Protein AF-A0A447RLK2-F1 (afdb_monomer_lite)

Radius of gyration: 15.99 Å; chains: 1; bounding box: 28×34×54 Å

pLDDT: mean 79.16, std 16.09, range [43.66, 94.12]

Foldseek 3Di:
DEFQAPVVQVVCPPPVVDDYHHQAADQPVVRRGHDDDSSVVVVVPDDDPDDDDDDPPDPPPDDDDDD

Organism: Klebsiella pneumoniae (NCBI:txid573)

InterPro domains:
  IPR014036 DeoR-like transcriptional repressor, C-terminal sensor domain [PF00455] (2-55)

Secondary structure (DSSP, 8-state):
-EES-HHHHHHTTT-TT---EE--SEEETTTTEEESHHHHHHHHT---S--------PPPS------

Structure (mmCIF, N/CA/C/O backbone):
data_AF-A0A447RLK2-F1
#
_entry.id   AF-A0A447RLK2-F1
#
loop_
_atom_site.group_PDB
_atom_site.id
_atom_site.type_symbol
_atom_site.label_atom_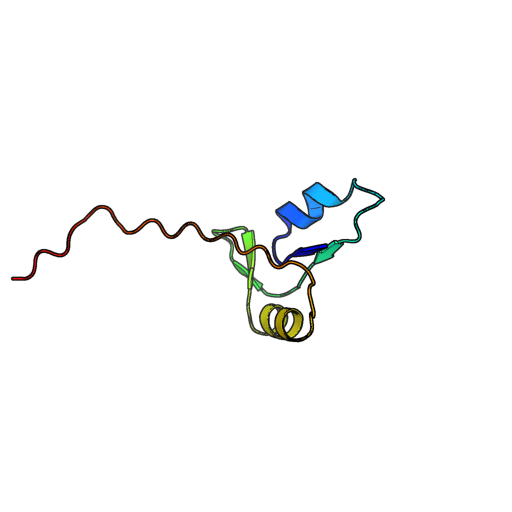id
_atom_site.label_alt_id
_atom_site.label_comp_id
_atom_site.label_asym_id
_atom_site.label_entity_id
_atom_site.label_seq_id
_atom_site.pdbx_PDB_ins_code
_atom_site.Cartn_x
_atom_site.Cartn_y
_atom_site.Cartn_z
_atom_site.occupancy
_atom_site.B_iso_or_equiv
_atom_site.auth_seq_id
_atom_site.auth_comp_id
_atom_site.auth_asym_id
_atom_site.auth_atom_id
_atom_site.pdbx_PDB_model_num
ATOM 1 N N . MET A 1 1 ? -9.791 -0.789 2.958 1.00 82.88 1 MET A N 1
ATOM 2 C CA . MET A 1 1 ? -9.245 0.082 1.895 1.00 82.88 1 MET A CA 1
ATOM 3 C C . MET A 1 1 ? -8.042 -0.594 1.266 1.00 82.88 1 MET A C 1
ATOM 5 O O . MET A 1 1 ? -7.146 -1.005 1.991 1.00 82.88 1 MET A O 1
ATOM 9 N N . VAL A 1 2 ? -8.011 -0.705 -0.063 1.00 89.44 2 VAL A N 1
ATOM 10 C CA . VAL A 1 2 ? -6.844 -1.237 -0.777 1.00 89.44 2 VAL A CA 1
ATOM 11 C C . VAL A 1 2 ? -6.098 -0.101 -1.464 1.00 89.44 2 VAL A C 1
ATOM 13 O O . VAL A 1 2 ? -6.715 0.740 -2.112 1.00 89.44 2 VAL A O 1
ATOM 16 N N . THR A 1 3 ? -4.776 -0.066 -1.330 1.00 90.50 3 THR A N 1
ATOM 17 C CA . THR A 1 3 ? -3.933 0.948 -1.969 1.00 90.50 3 THR A CA 1
ATOM 18 C C . THR A 1 3 ? -2.609 0.346 -2.417 1.00 90.50 3 THR A C 1
ATOM 20 O O . THR A 1 3 ? -2.129 -0.616 -1.835 1.00 90.50 3 THR A O 1
ATOM 23 N N . HIS A 1 4 ? -2.005 0.919 -3.451 1.00 92.19 4 HIS A N 1
ATOM 24 C CA . HIS A 1 4 ? -0.626 0.637 -3.865 1.00 92.19 4 HIS A CA 1
ATOM 25 C C . HIS A 1 4 ? 0.320 1.786 -3.469 1.00 92.19 4 HIS A C 1
ATOM 27 O O . HIS A 1 4 ? 1.504 1.762 -3.788 1.00 92.19 4 HIS A O 1
ATOM 33 N N . SER A 1 5 ? -0.190 2.817 -2.784 1.00 92.38 5 SER A N 1
ATOM 34 C CA . SER A 1 5 ? 0.599 3.933 -2.261 1.00 92.38 5 SER A CA 1
ATOM 35 C C . SER A 1 5 ? 0.968 3.675 -0.796 1.00 92.38 5 SER A C 1
ATOM 37 O O . SER A 1 5 ? 0.073 3.670 0.057 1.00 92.38 5 SER A O 1
ATOM 39 N N . PRO A 1 6 ? 2.265 3.519 -0.470 1.00 90.44 6 PRO A N 1
ATOM 40 C CA . PRO A 1 6 ? 2.720 3.415 0.912 1.00 90.44 6 PRO A CA 1
ATOM 41 C C . PRO A 1 6 ? 2.343 4.637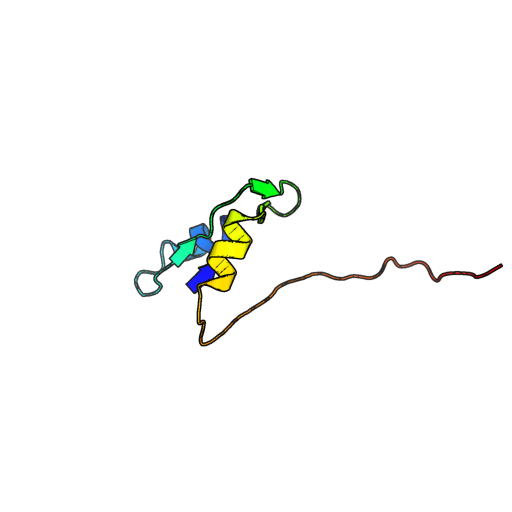 1.755 1.00 90.44 6 PRO A C 1
ATOM 43 O O . PRO A 1 6 ? 1.984 4.480 2.915 1.00 90.44 6 PRO A O 1
ATOM 46 N N . GLY A 1 7 ? 2.358 5.845 1.178 1.00 91.69 7 GLY A N 1
ATOM 47 C CA . GLY A 1 7 ? 2.002 7.070 1.902 1.00 91.69 7 GLY A CA 1
ATOM 48 C C . GLY A 1 7 ? 0.555 7.061 2.399 1.00 91.69 7 GLY A C 1
ATOM 49 O O . GLY A 1 7 ? 0.296 7.386 3.553 1.00 91.69 7 GLY A O 1
ATOM 50 N N . ILE A 1 8 ? -0.380 6.612 1.556 1.00 91.50 8 ILE A N 1
ATOM 51 C CA . ILE A 1 8 ? -1.787 6.456 1.949 1.00 91.50 8 ILE A CA 1
ATOM 52 C C . ILE A 1 8 ? -1.947 5.345 2.989 1.00 91.50 8 ILE A C 1
ATOM 54 O O . ILE A 1 8 ? -2.709 5.508 3.936 1.00 91.50 8 ILE A O 1
ATOM 58 N N . ALA A 1 9 ? -1.224 4.231 2.839 1.00 91.25 9 ALA A N 1
ATOM 59 C CA . ALA A 1 9 ? -1.277 3.153 3.820 1.00 91.25 9 ALA A CA 1
ATOM 60 C C . ALA A 1 9 ? -0.805 3.617 5.207 1.00 91.25 9 ALA A C 1
ATOM 62 O O . ALA A 1 9 ? -1.477 3.350 6.199 1.00 91.25 9 ALA A O 1
ATOM 63 N N . VAL A 1 10 ? 0.298 4.370 5.267 1.00 93.88 10 VAL A N 1
ATOM 64 C CA . VAL A 1 10 ? 0.814 4.951 6.514 1.00 93.88 10 VAL A CA 1
ATOM 65 C C . VAL A 1 10 ? -0.164 5.967 7.098 1.00 93.88 10 VAL A C 1
ATOM 67 O O . VAL A 1 10 ? -0.450 5.905 8.285 1.00 93.88 10 VAL A O 1
ATOM 70 N N . ALA A 1 11 ? -0.740 6.856 6.284 1.00 93.94 11 ALA A N 1
ATOM 71 C CA . ALA A 1 11 ? -1.705 7.852 6.762 1.00 93.94 11 ALA A CA 1
ATOM 72 C C . ALA A 1 11 ? -2.955 7.229 7.416 1.00 93.94 11 ALA A C 1
ATOM 74 O O . ALA A 1 11 ? -3.628 7.871 8.221 1.00 93.94 11 ALA A O 1
ATOM 75 N N . LEU A 1 12 ? -3.273 5.981 7.069 1.00 92.38 12 LEU A N 1
ATOM 76 C CA . LEU A 1 12 ? -4.435 5.261 7.578 1.00 92.38 12 LEU A CA 1
ATOM 77 C C . LEU A 1 12 ? -4.111 4.303 8.731 1.00 92.38 12 LEU A C 1
ATOM 79 O O . LEU A 1 12 ? -5.041 3.737 9.296 1.00 92.38 12 LEU A O 1
ATOM 83 N N . VAL A 1 13 ? -2.841 4.149 9.125 1.00 92.12 13 VAL A N 1
ATOM 84 C CA . VAL A 1 13 ? -2.434 3.184 10.164 1.00 92.12 13 VAL A CA 1
ATOM 85 C C . VAL A 1 13 ? -3.082 3.470 11.523 1.00 92.12 13 VAL A C 1
ATOM 87 O O . VAL A 1 13 ? -3.480 2.545 12.225 1.00 92.12 13 VAL A O 1
ATOM 90 N N . ASP A 1 14 ? -3.277 4.749 11.848 1.00 94.12 14 ASP A N 1
ATOM 91 C CA . ASP A 1 14 ? -3.870 5.189 13.115 1.00 94.12 14 ASP A CA 1
ATOM 92 C C . ASP A 1 14 ? -5.409 5.181 13.100 1.00 94.12 14 ASP A C 1
ATOM 94 O O . ASP A 1 14 ? -6.051 5.642 14.044 1.00 94.12 14 ASP A O 1
ATOM 98 N N . HIS A 1 15 ? -6.033 4.671 12.032 1.00 93.69 15 HIS A N 1
ATOM 99 C CA . HIS A 1 15 ? -7.485 4.599 11.897 1.00 93.69 15 HIS A CA 1
ATOM 100 C C . HIS A 1 15 ? -7.973 3.167 12.185 1.00 93.69 15 HIS A C 1
ATOM 102 O O . HIS A 1 15 ? -8.143 2.377 11.257 1.00 93.69 15 HIS A O 1
ATOM 108 N N . PRO A 1 16 ? -8.303 2.815 13.444 1.00 88.31 16 PRO A N 1
ATOM 109 C CA . PRO A 1 16 ? -8.532 1.425 13.866 1.00 88.31 16 PRO A CA 1
ATOM 110 C C . PRO A 1 16 ? -9.767 0.761 13.242 1.00 88.31 16 PRO A C 1
ATOM 112 O O . PRO A 1 16 ? -9.931 -0.451 13.326 1.00 88.31 16 PRO A O 1
ATOM 115 N N . ARG A 1 17 ? -10.663 1.547 12.634 1.00 93.81 17 ARG A N 1
ATOM 116 C CA . ARG A 1 17 ? -11.857 1.045 11.933 1.00 93.81 17 ARG A CA 1
ATOM 117 C C . ARG A 1 17 ? -11.612 0.773 10.447 1.00 93.81 17 ARG A C 1
ATOM 119 O O . ARG A 1 17 ? -12.537 0.353 9.759 1.00 93.81 17 ARG A O 1
ATOM 126 N N . ILE A 1 18 ? -10.415 1.063 9.940 1.00 89.75 18 ILE A N 1
ATOM 127 C CA . ILE A 1 18 ? -10.071 0.923 8.528 1.00 89.75 18 ILE A CA 1
ATOM 128 C C . ILE A 1 18 ? -9.013 -0.167 8.402 1.00 89.75 18 ILE A C 1
ATOM 130 O O . ILE A 1 18 ? -7.851 0.033 8.733 1.00 89.75 18 ILE A O 1
ATOM 134 N N . GLU A 1 19 ? -9.406 -1.317 7.861 1.00 88.12 19 GLU A N 1
ATOM 135 C CA . GLU A 1 19 ? -8.440 -2.316 7.415 1.00 88.12 19 GLU A CA 1
ATOM 136 C C . GLU A 1 19 ? -7.744 -1.813 6.145 1.00 88.12 19 GLU A C 1
ATOM 138 O O . GLU A 1 19 ? -8.405 -1.411 5.179 1.00 88.12 19 GLU A O 1
ATOM 143 N N . VAL A 1 20 ? -6.412 -1.816 6.139 1.00 88.19 20 VAL A N 1
ATOM 144 C CA . VAL A 1 20 ? -5.598 -1.341 5.017 1.00 88.19 20 VAL A CA 1
ATOM 145 C C . VAL A 1 20 ? -4.844 -2.513 4.403 1.00 88.19 20 VAL A C 1
ATOM 147 O O . VAL A 1 20 ? -4.026 -3.148 5.061 1.00 88.19 20 VAL A O 1
ATOM 150 N N . ILE A 1 21 ? -5.073 -2.753 3.114 1.00 89.62 21 ILE A N 1
ATOM 151 C CA . ILE A 1 21 ? -4.330 -3.736 2.320 1.00 89.62 21 ILE A CA 1
ATOM 152 C C . ILE A 1 21 ? -3.393 -2.963 1.390 1.00 89.62 21 ILE A C 1
ATOM 154 O O . ILE A 1 21 ? -3.850 -2.233 0.505 1.00 89.62 21 ILE A O 1
ATOM 158 N N . LEU A 1 22 ? -2.082 -3.107 1.594 1.00 90.25 22 LEU A N 1
ATOM 159 C CA . LEU A 1 22 ? -1.064 -2.520 0.722 1.00 90.25 22 LEU A CA 1
ATOM 160 C C . LEU A 1 22 ? -0.683 -3.517 -0.377 1.00 90.25 22 LEU A C 1
ATOM 162 O O . LEU A 1 22 ? -0.140 -4.585 -0.102 1.00 90.25 22 LEU A O 1
ATOM 166 N N . LEU A 1 23 ? -0.938 -3.150 -1.629 1.00 91.25 23 LEU A N 1
ATOM 167 C CA . LEU A 1 23 ? -0.490 -3.914 -2.785 1.00 91.25 23 LEU A CA 1
ATOM 168 C C . LEU A 1 23 ? 1.012 -3.720 -2.988 1.00 91.25 23 LEU A C 1
ATOM 170 O O . LEU A 1 23 ? 1.486 -2.594 -3.148 1.00 91.25 23 LEU A O 1
ATOM 174 N N . GLY A 1 24 ? 1.743 -4.834 -2.981 1.00 86.31 24 GLY A N 1
ATOM 175 C CA . GLY A 1 24 ? 3.185 -4.872 -3.210 1.00 86.31 24 GLY A CA 1
ATOM 176 C C . GLY A 1 24 ? 3.578 -4.629 -4.670 1.00 86.31 24 GLY A C 1
ATOM 177 O O . GLY A 1 24 ? 2.733 -4.397 -5.537 1.00 86.31 24 GLY A O 1
ATOM 178 N N . GLY A 1 25 ? 4.882 -4.678 -4.937 1.00 90.12 25 GLY A N 1
ATOM 179 C CA . GLY A 1 25 ? 5.487 -4.453 -6.251 1.00 90.12 25 GLY A CA 1
ATOM 180 C C . GLY A 1 25 ? 6.719 -3.550 -6.169 1.00 90.12 25 GLY A C 1
ATOM 181 O O . GLY A 1 25 ? 7.217 -3.227 -5.089 1.00 90.12 25 GLY A O 1
ATOM 182 N N . ARG A 1 26 ? 7.219 -3.102 -7.324 1.00 92.06 26 ARG A N 1
ATOM 183 C CA . ARG A 1 26 ? 8.369 -2.187 -7.380 1.00 92.06 26 ARG A CA 1
ATOM 184 C C . ARG A 1 26 ? 7.906 -0.763 -7.124 1.00 92.06 26 ARG A C 1
ATOM 186 O O . ARG A 1 26 ? 6.987 -0.294 -7.783 1.00 92.06 26 ARG A O 1
ATOM 193 N N . VAL A 1 27 ? 8.574 -0.040 -6.233 1.00 91.38 27 VAL A N 1
ATOM 194 C CA . VAL A 1 27 ? 8.240 1.368 -5.986 1.00 91.38 27 VAL A CA 1
ATOM 195 C C . VAL A 1 27 ? 8.752 2.246 -7.128 1.00 91.38 27 VAL A C 1
ATOM 197 O O . VAL A 1 27 ? 9.959 2.332 -7.374 1.00 91.38 27 VAL A O 1
ATOM 200 N N . PHE A 1 28 ? 7.841 2.944 -7.808 1.00 92.12 28 PHE A N 1
ATOM 201 C CA . PHE A 1 28 ? 8.193 4.009 -8.738 1.00 92.12 28 PHE A CA 1
ATOM 202 C C . PHE A 1 28 ? 8.528 5.277 -7.949 1.00 92.12 28 PHE A C 1
ATOM 204 O O . PHE A 1 28 ? 7.659 5.910 -7.354 1.00 92.12 28 PHE A O 1
ATOM 211 N N . LYS A 1 29 ? 9.815 5.636 -7.921 1.00 89.06 29 LYS A N 1
ATOM 212 C CA . LYS A 1 29 ? 10.358 6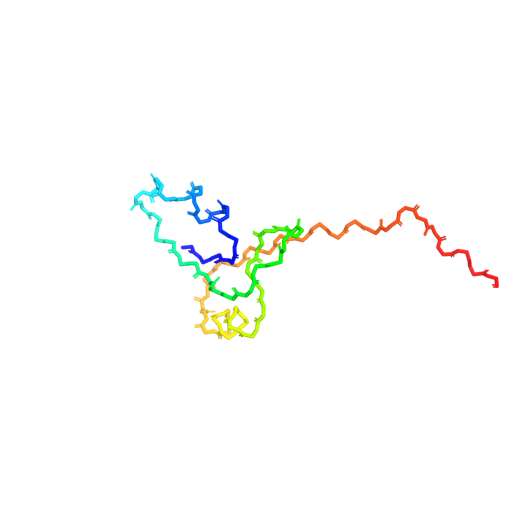.661 -7.013 1.00 89.06 29 LYS A CA 1
ATOM 213 C C . LYS A 1 29 ? 9.751 8.052 -7.198 1.00 89.06 29 LYS A C 1
ATOM 215 O O . LYS A 1 29 ? 9.669 8.791 -6.230 1.00 89.06 29 LYS A O 1
ATOM 220 N N . HIS A 1 30 ? 9.344 8.406 -8.418 1.00 88.81 30 HIS A N 1
ATOM 221 C CA . HIS A 1 30 ? 8.848 9.752 -8.713 1.00 88.81 30 HIS A CA 1
ATOM 222 C C . HIS A 1 30 ? 7.477 10.033 -8.086 1.00 88.81 30 HIS A C 1
ATOM 224 O O . HIS A 1 30 ? 7.225 11.150 -7.655 1.00 88.81 30 HIS A O 1
ATOM 230 N N . SER A 1 31 ? 6.613 9.019 -7.999 1.00 85.62 31 SER A N 1
ATOM 231 C CA . SER A 1 31 ? 5.284 9.141 -7.386 1.00 85.62 31 SER A CA 1
ATOM 232 C C . SER A 1 31 ? 5.156 8.396 -6.055 1.00 85.62 31 SER A C 1
ATOM 234 O O . SER A 1 31 ? 4.119 8.493 -5.411 1.00 85.62 31 SER A O 1
ATOM 236 N N . VAL A 1 32 ? 6.191 7.655 -5.640 1.00 90.38 32 VAL A N 1
ATOM 237 C CA . VAL A 1 32 ? 6.232 6.852 -4.405 1.00 90.38 32 VAL A CA 1
ATOM 238 C C . VAL A 1 32 ? 5.032 5.903 -4.316 1.00 90.38 32 VAL A C 1
ATOM 240 O O . VAL A 1 32 ? 4.294 5.873 -3.336 1.00 90.38 32 VAL A O 1
ATOM 243 N N . VAL A 1 33 ? 4.816 5.120 -5.374 1.00 91.38 33 VAL A N 1
ATOM 244 C CA . VAL A 1 33 ? 3.756 4.101 -5.423 1.00 91.38 33 VAL A CA 1
ATOM 245 C C . VAL A 1 33 ? 4.301 2.771 -5.933 1.00 91.38 33 VAL A C 1
ATOM 247 O O . VAL A 1 33 ? 5.222 2.748 -6.753 1.00 91.38 33 VAL A O 1
ATOM 250 N N . ALA A 1 34 ? 3.753 1.662 -5.442 1.00 91.56 34 ALA A N 1
ATOM 251 C CA . ALA A 1 34 ? 4.070 0.322 -5.913 1.00 91.56 34 ALA A CA 1
ATOM 252 C C . ALA A 1 34 ? 3.432 0.077 -7.288 1.00 91.56 34 ALA A C 1
ATOM 254 O O . ALA A 1 34 ? 2.253 0.348 -7.501 1.00 91.56 34 ALA A O 1
ATOM 255 N N . VAL A 1 35 ? 4.230 -0.415 -8.232 1.00 90.69 35 VAL A N 1
ATOM 256 C CA . VAL A 1 35 ? 3.820 -0.727 -9.603 1.00 90.69 35 VAL A CA 1
ATOM 257 C C . VAL A 1 35 ? 4.405 -2.066 -10.053 1.00 90.69 35 VAL A C 1
ATOM 259 O O . VAL A 1 35 ? 5.408 -2.555 -9.523 1.00 90.69 35 VAL A O 1
ATOM 262 N N . GLY A 1 36 ? 3.832 -2.631 -11.115 1.00 90.31 36 GLY A N 1
ATOM 263 C CA . GLY A 1 36 ? 4.335 -3.835 -11.776 1.00 90.31 36 GLY A CA 1
ATOM 264 C C . GLY A 1 36 ? 3.346 -4.995 -11.749 1.00 90.31 36 GLY A C 1
ATOM 265 O O . GLY A 1 36 ? 2.190 -4.837 -11.364 1.00 90.31 36 GLY A O 1
ATOM 266 N N . ALA A 1 37 ? 3.816 -6.163 -12.197 1.00 88.44 37 ALA A N 1
ATOM 267 C CA . ALA A 1 37 ? 2.978 -7.345 -12.387 1.00 88.44 37 ALA A CA 1
ATOM 268 C C . ALA A 1 37 ? 2.321 -7.823 -11.084 1.00 88.44 37 ALA A C 1
ATOM 270 O O . ALA A 1 37 ? 1.150 -8.177 -11.103 1.00 88.44 37 ALA A O 1
ATOM 271 N N . GLU A 1 38 ? 3.033 -7.772 -9.956 1.00 87.25 38 GLU A N 1
ATOM 272 C CA . GLU A 1 38 ? 2.479 -8.143 -8.646 1.00 87.25 38 GLU A CA 1
ATOM 273 C C . GLU A 1 38 ? 1.355 -7.200 -8.214 1.00 87.25 38 GLU A C 1
ATOM 275 O O . GLU A 1 38 ? 0.289 -7.654 -7.802 1.00 87.25 38 GLU A O 1
ATOM 280 N N . THR A 1 39 ? 1.554 -5.888 -8.383 1.00 88.56 39 THR A N 1
ATOM 281 C CA . THR A 1 39 ? 0.523 -4.882 -8.105 1.00 88.56 39 THR A CA 1
ATOM 282 C C . THR A 1 39 ? -0.714 -5.126 -8.968 1.00 88.56 39 THR A C 1
ATOM 284 O O . THR A 1 39 ? -1.828 -5.134 -8.454 1.00 88.56 39 THR A O 1
ATOM 287 N N . LEU A 1 40 ? -0.524 -5.369 -10.271 1.00 87.25 40 LEU A N 1
ATOM 288 C CA . LEU A 1 40 ? -1.617 -5.606 -11.216 1.00 87.25 40 LEU A CA 1
ATOM 289 C C . LEU A 1 40 ? -2.357 -6.919 -10.929 1.00 87.25 40 LEU A C 1
ATOM 291 O O . LEU A 1 40 ? -3.585 -6.945 -10.955 1.00 87.25 40 LEU A O 1
ATOM 295 N N . ALA A 1 41 ? -1.628 -7.993 -10.622 1.00 86.00 41 AL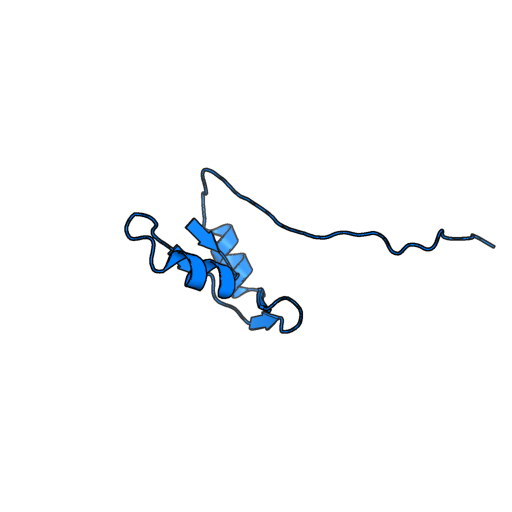A A N 1
ATOM 296 C CA . ALA A 1 41 ? -2.213 -9.270 -10.231 1.00 86.00 41 ALA A CA 1
ATOM 297 C C . ALA A 1 41 ? -3.024 -9.129 -8.936 1.00 86.00 41 ALA A C 1
ATOM 299 O O . ALA A 1 41 ? -4.133 -9.648 -8.853 1.00 86.00 41 ALA A O 1
ATOM 300 N N . GLY A 1 42 ? -2.516 -8.370 -7.961 1.00 85.31 42 GLY A N 1
ATOM 301 C CA . GLY A 1 42 ? -3.253 -8.020 -6.750 1.00 85.31 42 GLY A CA 1
ATOM 302 C C . GLY A 1 42 ? -4.539 -7.252 -7.060 1.00 85.31 42 GLY A C 1
ATOM 303 O O . GLY A 1 42 ? -5.607 -7.656 -6.609 1.00 85.31 42 GLY A O 1
ATOM 304 N N . MET A 1 43 ? -4.463 -6.207 -7.893 1.00 85.38 43 MET A N 1
ATOM 305 C CA . MET A 1 43 ? -5.630 -5.430 -8.337 1.00 85.38 43 MET A CA 1
ATOM 306 C C . MET A 1 43 ? -6.686 -6.303 -9.023 1.00 85.38 43 MET A C 1
ATOM 308 O O . MET A 1 43 ? -7.865 -6.194 -8.705 1.00 85.38 43 MET A O 1
ATOM 312 N N . ALA A 1 44 ? -6.273 -7.208 -9.913 1.00 84.38 44 ALA A N 1
ATOM 313 C CA . ALA A 1 44 ? -7.178 -8.082 -10.663 1.00 84.38 44 ALA A CA 1
ATOM 314 C C . ALA A 1 44 ? -7.946 -9.087 -9.784 1.00 84.38 44 ALA A C 1
ATOM 316 O O . ALA A 1 44 ? -8.936 -9.669 -10.225 1.00 84.38 44 ALA A O 1
ATOM 317 N N . ARG A 1 45 ? -7.486 -9.324 -8.551 1.00 83.38 45 ARG A N 1
ATOM 318 C CA . ARG A 1 45 ? -8.116 -10.241 -7.592 1.00 83.38 45 ARG A CA 1
ATOM 319 C C . ARG A 1 45 ? -9.082 -9.543 -6.636 1.00 83.38 45 ARG A C 1
ATOM 321 O O . ARG A 1 45 ? -9.734 -10.229 -5.852 1.00 83.38 45 ARG A O 1
ATOM 328 N N . ILE A 1 46 ? -9.174 -8.215 -6.688 1.00 83.31 46 ILE A N 1
ATOM 329 C CA . ILE A 1 46 ? -9.981 -7.425 -5.762 1.00 83.31 46 ILE A CA 1
ATOM 330 C C . ILE A 1 46 ? -11.319 -7.074 -6.405 1.00 83.31 46 ILE A C 1
ATOM 332 O O . ILE A 1 46 ? -11.374 -6.352 -7.395 1.00 83.31 46 ILE A O 1
ATOM 336 N N . ASN A 1 47 ? -12.401 -7.522 -5.773 1.00 73.31 47 ASN A N 1
ATOM 337 C CA . ASN A 1 47 ? -13.740 -6.993 -6.008 1.00 73.31 47 ASN A CA 1
ATOM 338 C C . ASN A 1 47 ? -13.984 -5.877 -4.987 1.00 73.31 47 ASN A C 1
ATOM 340 O O . ASN A 1 47 ? -14.318 -6.158 -3.840 1.00 73.31 47 ASN A O 1
ATOM 344 N N . ALA A 1 48 ? -13.727 -4.627 -5.373 1.00 67.19 48 ALA A N 1
ATOM 345 C CA . ALA A 1 48 ? -13.966 -3.471 -4.513 1.00 67.19 48 ALA A CA 1
ATOM 346 C C . ALA A 1 48 ? -15.352 -2.878 -4.787 1.00 67.19 48 ALA A C 1
ATOM 348 O O . ALA A 1 48 ? -15.685 -2.616 -5.941 1.00 67.19 48 ALA A O 1
ATOM 349 N N . ASP A 1 49 ? -16.104 -2.576 -3.728 1.00 58.16 49 ASP A N 1
ATOM 350 C CA . ASP A 1 49 ? -17.372 -1.838 -3.834 1.00 58.16 49 ASP A CA 1
ATOM 351 C C . ASP A 1 49 ? -17.155 -0.374 -4.268 1.00 58.16 49 ASP A C 1
ATOM 353 O O . ASP A 1 49 ? -18.049 0.267 -4.818 1.00 58.16 49 ASP A O 1
ATOM 357 N N . LEU A 1 50 ? -15.948 0.161 -4.038 1.00 59.09 50 LEU A N 1
ATOM 358 C CA . LEU A 1 50 ? -15.542 1.513 -4.413 1.00 59.09 50 LEU A CA 1
ATOM 359 C C . LEU A 1 50 ? -14.068 1.540 -4.839 1.00 59.09 50 LEU A C 1
ATOM 361 O O . LEU A 1 50 ? -13.175 1.206 -4.058 1.00 59.09 50 LEU A O 1
ATOM 365 N N . PHE A 1 51 ? -13.815 1.993 -6.068 1.00 61.41 51 PHE A N 1
ATOM 366 C CA . PHE A 1 51 ? -12.476 2.192 -6.621 1.00 61.41 51 PHE A CA 1
ATOM 367 C C . PHE A 1 51 ? -12.224 3.680 -6.884 1.00 61.41 51 PHE A C 1
ATOM 369 O O . PHE A 1 51 ? -12.938 4.310 -7.662 1.00 61.41 51 PHE A O 1
ATOM 376 N N . LEU A 1 52 ? -11.198 4.242 -6.241 1.00 58.97 52 LEU A N 1
ATOM 377 C CA . LEU A 1 52 ? -10.779 5.633 -6.423 1.00 58.97 52 LEU A CA 1
ATOM 378 C C . LEU A 1 52 ? -9.418 5.656 -7.130 1.00 58.97 52 LEU A C 1
ATOM 380 O O . LEU A 1 52 ? -8.411 5.248 -6.551 1.00 58.97 52 LEU A O 1
ATOM 384 N N . TYR A 1 53 ? -9.382 6.134 -8.376 1.00 58.94 53 TYR A N 1
ATOM 385 C CA . TYR A 1 53 ? -8.147 6.295 -9.147 1.00 58.94 53 TYR A CA 1
ATOM 386 C C . TYR A 1 53 ? -7.754 7.768 -9.239 1.00 58.94 53 TYR A C 1
ATOM 388 O O . TYR A 1 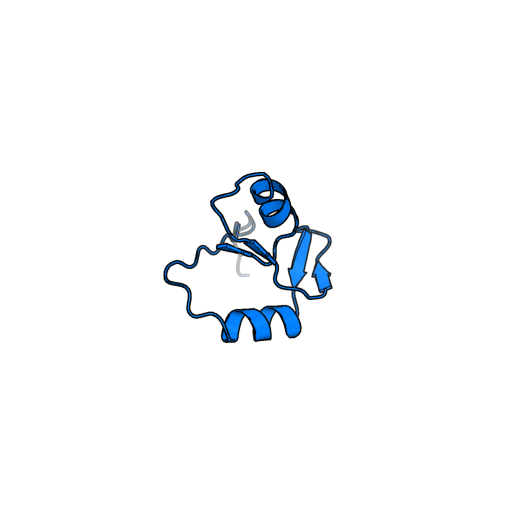53 ? -8.462 8.574 -9.838 1.00 58.94 53 TYR A O 1
ATOM 396 N N . GLY A 1 54 ? -6.614 8.115 -8.641 1.00 61.28 54 GLY A N 1
ATOM 397 C CA . GLY A 1 54 ? -5.994 9.428 -8.780 1.00 61.28 54 GLY A CA 1
ATOM 398 C C . GLY A 1 54 ? -4.963 9.420 -9.905 1.00 61.28 54 GLY A C 1
ATOM 399 O O . GLY A 1 54 ? -3.999 8.658 -9.855 1.00 61.28 54 GLY A O 1
ATOM 400 N N . GLY A 1 55 ? -5.149 10.286 -10.898 1.00 57.41 55 GLY A N 1
ATOM 401 C CA . GLY A 1 55 ? -4.146 10.580 -11.915 1.00 57.41 55 GLY A CA 1
ATOM 402 C C . GLY A 1 55 ? -4.163 12.066 -12.237 1.00 57.41 55 GLY A C 1
ATOM 403 O O . GLY A 1 55 ? -5.165 12.569 -12.739 1.00 57.41 55 GLY A O 1
ATOM 404 N N . ASP A 1 56 ? -3.062 12.770 -11.971 1.00 53.47 56 ASP A N 1
ATOM 405 C CA . ASP A 1 56 ? -2.872 14.106 -12.532 1.00 53.47 56 ASP A CA 1
ATOM 406 C C . ASP A 1 56 ? -2.434 13.947 -13.991 1.00 53.47 56 ASP A C 1
ATOM 408 O O . ASP A 1 56 ? -1.253 13.801 -14.307 1.00 53.47 56 ASP A O 1
ATOM 412 N N . ARG A 1 57 ? -3.408 13.892 -14.903 1.00 51.41 57 ARG A N 1
ATOM 413 C CA . ARG A 1 57 ? -3.138 14.064 -16.330 1.00 51.41 57 ARG A CA 1
ATOM 414 C C . ARG A 1 57 ? -3.311 15.537 -16.672 1.00 51.41 57 ARG A C 1
ATOM 416 O O . ARG A 1 57 ? -4.311 15.921 -17.274 1.00 51.41 57 ARG A O 1
ATOM 423 N N . ARG A 1 58 ? -2.311 16.357 -16.351 1.00 56.59 58 ARG A N 1
ATOM 424 C CA . ARG A 1 58 ? -2.183 17.677 -16.969 1.00 56.59 58 ARG A CA 1
ATOM 425 C C . ARG A 1 58 ? -1.565 17.511 -18.366 1.00 56.59 58 ARG A C 1
ATOM 427 O O . ARG A 1 58 ? -0.429 17.047 -18.466 1.00 56.59 58 ARG A O 1
ATOM 434 N N . PRO A 1 59 ? -2.265 17.858 -19.460 1.00 54.72 59 PRO A N 1
ATOM 435 C CA . PRO A 1 59 ? -1.622 17.940 -20.766 1.00 54.72 59 PRO A CA 1
ATOM 436 C C . PRO A 1 59 ? -0.528 19.026 -20.729 1.00 54.72 59 PRO A C 1
ATOM 438 O O . PRO A 1 59 ? -0.723 20.056 -20.073 1.00 54.72 59 PRO A O 1
ATOM 441 N N . PRO A 1 60 ? 0.626 18.827 -21.396 1.00 55.47 60 PRO A N 1
ATOM 442 C CA . PRO A 1 60 ? 1.638 19.871 -21.501 1.00 55.47 60 PRO A CA 1
ATOM 443 C C . PRO A 1 60 ? 1.003 21.130 -22.100 1.00 55.47 60 PRO A C 1
ATOM 445 O O . PRO A 1 60 ? 0.264 21.064 -23.083 1.00 55.47 60 PRO A O 1
ATOM 448 N N . ALA A 1 61 ? 1.265 22.283 -21.485 1.00 62.34 61 ALA A N 1
ATOM 449 C CA . ALA A 1 61 ? 0.841 23.580 -21.998 1.00 62.34 61 ALA A CA 1
ATOM 450 C C . ALA A 1 61 ? 1.697 23.926 -23.227 1.00 62.34 61 ALA A C 1
ATOM 452 O O . ALA A 1 61 ? 2.691 24.637 -23.130 1.00 62.34 61 ALA A O 1
ATOM 453 N N . GLY A 1 62 ? 1.353 23.348 -24.372 1.00 55.59 62 GLY A N 1
ATOM 454 C CA . GLY A 1 62 ? 2.048 23.562 -25.632 1.00 55.59 62 GLY A CA 1
ATOM 455 C C . GLY A 1 62 ? 1.261 22.910 -26.753 1.00 55.59 62 GLY A C 1
ATOM 456 O O . GLY A 1 62 ? 1.346 21.702 -26.949 1.00 55.59 62 GLY A O 1
ATOM 457 N N . GLY A 1 63 ? 0.444 23.711 -27.439 1.00 45.06 63 GLY A N 1
ATOM 458 C CA . GLY A 1 63 ? -0.333 23.265 -28.587 1.00 45.06 63 GLY A CA 1
ATOM 459 C C . GLY A 1 63 ? 0.572 22.678 -29.667 1.00 45.06 63 GLY A C 1
ATOM 460 O O . GLY A 1 63 ? 1.621 23.233 -29.991 1.00 45.06 63 GLY A O 1
ATOM 461 N N . PHE A 1 64 ? 0.152 21.547 -30.224 1.00 52.16 64 PHE A N 1
ATOM 462 C CA . PHE A 1 64 ? 0.774 20.959 -31.400 1.00 52.16 64 PHE A CA 1
ATOM 463 C C . PHE A 1 64 ? 0.530 21.884 -32.599 1.00 52.16 64 PHE A C 1
ATOM 465 O O . PHE A 1 64 ? -0.541 21.865 -33.203 1.00 52.16 64 PHE A O 1
ATOM 472 N N . HIS A 1 65 ? 1.519 22.711 -32.938 1.00 47.81 65 HIS A N 1
ATOM 473 C CA . HIS A 1 65 ? 1.579 23.347 -34.248 1.00 47.81 65 HIS A CA 1
ATOM 474 C C . HIS A 1 65 ? 2.038 22.304 -35.267 1.00 47.81 65 HIS A C 1
ATOM 476 O O . HIS A 1 65 ? 3.203 21.917 -35.300 1.00 47.81 65 HIS A O 1
ATOM 482 N N . HIS A 1 66 ? 1.093 21.845 -36.082 1.00 43.66 66 HIS A N 1
ATOM 483 C CA . HIS A 1 66 ? 1.356 21.059 -37.279 1.00 43.66 66 HIS A CA 1
ATOM 484 C C . HIS A 1 66 ? 1.944 22.000 -38.348 1.00 43.66 66 HIS A C 1
ATOM 486 O O . HIS A 1 66 ? 1.261 22.921 -38.802 1.00 43.66 66 HIS A O 1
ATOM 492 N N . ARG A 1 67 ? 3.200 21.787 -38.739 1.00 48.66 67 ARG A N 1
ATOM 493 C CA . ARG A 1 67 ? 3.722 22.167 -40.055 1.00 48.66 67 ARG A CA 1
ATOM 494 C C . ARG A 1 67 ? 4.585 21.025 -40.563 1.00 48.66 67 ARG A C 1
ATOM 496 O O . ARG A 1 67 ? 5.405 20.53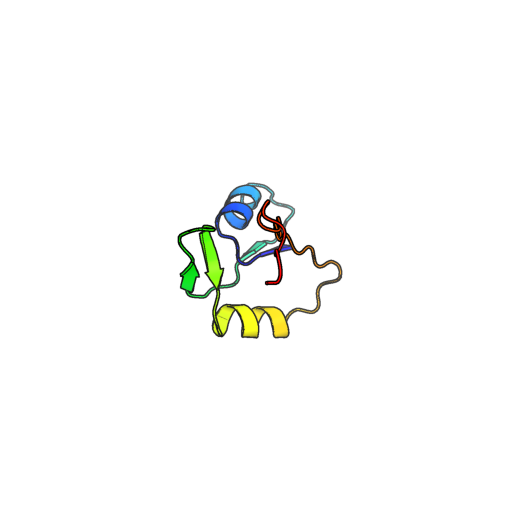3 -39.761 1.00 48.66 67 ARG A O 1
#

Sequence (67 aa):
MVTHSPGIAVALVDHPRIEVILLGGRVFKHSVVAVGAETLAGMARINADLFLYGGDRRPPAGGFHHR